Protein AF-A0A1Y1L0V8-F1 (afdb_monomer_lite)

Foldseek 3Di:
DDDDDDDDPDDDDVPRDDVVPCCPVPDDDDDDDDDDDPDPPPPPPPPPDPVPDDDPQDDDDDDRDDDDDPDDPDDDPDDVVVVDQDVPSDDDDDPVVPDDDDDDDDPDDPDDDDDPPPCPDDPPSDDVVPDDPPDDDDDDDDDDDDPCPPPD

Secondary structure (DSSP, 8-state):
-PPPPPPP--PPPTT---GGGTHHHHSPPPP----S-------------TTT----S-SSSPPPPPPP-SS--PPP---GGGGSPPTT-SPPPPGGGTSPPPP---SS-------TTS--PPTT---GGG----PPP---------TTTT--

Radius of gyration: 43.03 Å; chains: 1; bounding box: 72×72×106 Å

Sequence (152 aa):
SRPKETKNDNFPAPGDYNPDKSSSVIHDTAPKYTFGLKTNVTKIVDTPAPNVYKIAGVIGDKKSSPSYTISGRHKQPMDERVKNPGPGSYNNVNPEAYKDHSPCYSMAARTQLPSDATKIPGPGVYFPEKVTIDYPPAHSFGIKHSPYSEHY

Organism: Photinus pyralis (NCBI:txid7054)

Structure (mmCIF, N/CA/C/O backbone):
data_AF-A0A1Y1L0V8-F1
#
_entry.id   AF-A0A1Y1L0V8-F1
#
loop_
_atom_site.group_PDB
_atom_site.id
_atom_site.type_symbol
_atom_site.label_atom_id
_atom_site.label_alt_id
_atom_site.label_comp_id
_atom_site.label_asym_id
_atom_site.label_entity_id
_atom_site.label_seq_id
_atom_site.pdbx_PDB_ins_code
_atom_site.Cartn_x
_atom_site.Cartn_y
_atom_site.Cartn_z
_atom_site.occupancy
_atom_site.B_iso_or_equiv
_atom_site.auth_seq_id
_atom_site.auth_comp_id
_atom_site.auth_asym_id
_atom_site.auth_atom_id
_atom_site.pdbx_PDB_model_num
ATOM 1 N N . SER A 1 1 ? 27.609 -7.177 -64.126 1.00 45.69 1 SER A N 1
ATOM 2 C CA . SER A 1 1 ? 26.795 -8.404 -63.993 1.00 45.69 1 SER A CA 1
ATOM 3 C C . SER A 1 1 ? 27.504 -9.346 -63.031 1.00 45.69 1 SER A C 1
ATOM 5 O O . SER A 1 1 ? 28.713 -9.499 -63.145 1.00 45.69 1 SER A O 1
ATOM 7 N N . ARG A 1 2 ? 26.813 -9.910 -62.030 1.00 48.69 2 ARG A N 1
ATOM 8 C CA . ARG A 1 2 ? 27.425 -10.892 -61.113 1.00 48.69 2 ARG A CA 1
ATOM 9 C C . ARG A 1 2 ? 27.541 -12.243 -61.844 1.00 48.69 2 ARG A C 1
ATOM 11 O O . ARG A 1 2 ? 26.531 -12.666 -62.409 1.00 48.69 2 ARG A O 1
ATOM 18 N N . PRO A 1 3 ? 28.716 -12.899 -61.876 1.00 53.84 3 PRO A N 1
ATOM 19 C CA . PRO A 1 3 ? 28.862 -14.204 -62.512 1.00 53.84 3 PRO A CA 1
ATOM 20 C C . PRO A 1 3 ? 28.049 -15.258 -61.753 1.00 53.84 3 PRO A C 1
ATOM 22 O O . PRO A 1 3 ? 27.928 -15.208 -60.529 1.00 53.84 3 PRO A O 1
ATOM 25 N N . LYS A 1 4 ? 27.446 -16.186 -62.498 1.00 62.03 4 LYS A N 1
ATOM 26 C CA . LYS A 1 4 ? 26.668 -17.297 -61.947 1.00 62.03 4 LYS A CA 1
ATOM 27 C C . LYS A 1 4 ? 27.657 -18.320 -61.386 1.00 62.03 4 LYS A C 1
ATOM 29 O O . LYS A 1 4 ? 28.468 -18.844 -62.143 1.00 62.03 4 LYS A O 1
ATOM 34 N N . GLU A 1 5 ? 27.624 -18.546 -60.076 1.00 63.75 5 GLU A N 1
ATOM 35 C CA . GLU A 1 5 ? 28.506 -19.514 -59.419 1.00 63.75 5 GLU A CA 1
ATOM 36 C C . GLU A 1 5 ? 28.259 -20.926 -59.968 1.00 63.75 5 GLU A C 1
ATOM 38 O O . GLU A 1 5 ? 27.118 -21.349 -60.182 1.00 63.75 5 GLU A O 1
ATOM 43 N N . THR A 1 6 ? 29.353 -21.634 -60.237 1.00 60.09 6 THR A N 1
ATOM 44 C CA . THR A 1 6 ? 29.369 -23.031 -60.670 1.00 60.09 6 THR A CA 1
ATOM 45 C C . THR A 1 6 ? 28.870 -23.915 -59.529 1.00 60.09 6 THR A C 1
ATOM 47 O O . THR A 1 6 ? 29.364 -23.805 -58.409 1.00 60.09 6 THR A O 1
ATOM 50 N N . LYS A 1 7 ? 27.868 -24.765 -59.795 1.00 58.31 7 LYS A N 1
ATOM 51 C CA . LYS A 1 7 ? 27.302 -25.691 -58.800 1.00 58.31 7 LYS A CA 1
ATOM 52 C C . LYS A 1 7 ? 28.428 -26.585 -58.251 1.00 58.31 7 LYS A C 1
ATOM 54 O O . LYS A 1 7 ? 29.140 -27.192 -59.039 1.00 58.31 7 LYS A O 1
ATOM 59 N N . ASN A 1 8 ? 28.583 -26.645 -56.927 1.00 59.91 8 ASN A N 1
ATOM 60 C CA . ASN A 1 8 ? 29.515 -27.565 -56.270 1.00 59.91 8 ASN A CA 1
ATOM 61 C C . ASN A 1 8 ? 29.109 -29.016 -56.556 1.00 59.91 8 ASN A C 1
ATOM 63 O O . ASN A 1 8 ? 27.959 -29.392 -56.309 1.00 59.91 8 ASN A O 1
ATOM 67 N N . ASP A 1 9 ? 30.063 -29.828 -57.008 1.00 58.69 9 ASP A N 1
ATOM 68 C CA . ASP A 1 9 ? 29.904 -31.275 -57.130 1.00 58.69 9 ASP A CA 1
ATOM 69 C C . ASP A 1 9 ? 29.902 -31.904 -55.727 1.00 58.69 9 ASP A C 1
ATOM 71 O O . ASP A 1 9 ? 30.939 -32.222 -55.145 1.00 58.69 9 ASP A O 1
ATOM 75 N N . ASN A 1 10 ? 28.708 -32.031 -55.146 1.00 64.44 10 ASN A N 1
ATOM 76 C CA . ASN A 1 10 ? 28.499 -32.707 -53.870 1.00 64.44 10 ASN A CA 1
ATOM 77 C C . ASN A 1 10 ? 28.417 -34.221 -54.097 1.00 64.44 10 ASN A C 1
ATOM 79 O O . ASN A 1 10 ? 27.382 -34.733 -54.527 1.00 64.44 10 ASN A O 1
ATOM 83 N N . PHE A 1 11 ? 29.482 -34.946 -53.763 1.00 68.62 11 PHE A N 1
ATOM 84 C CA . PHE A 1 11 ? 29.445 -36.405 -53.659 1.00 68.62 11 PHE A CA 1
ATOM 85 C C . PHE A 1 11 ? 28.864 -36.795 -52.286 1.00 68.62 11 PHE A C 1
ATOM 87 O O . PHE A 1 11 ? 29.459 -36.432 -51.268 1.00 68.62 11 PHE A O 1
ATOM 94 N N . PRO A 1 12 ? 27.704 -37.480 -52.216 1.00 74.06 12 PRO A N 1
ATOM 95 C CA . PRO A 1 12 ? 27.090 -37.855 -50.941 1.00 74.06 12 PRO A CA 1
ATOM 96 C C . PRO A 1 12 ? 27.941 -38.897 -50.203 1.00 74.06 12 PRO A C 1
ATOM 98 O O . PRO A 1 12 ? 28.548 -39.766 -50.834 1.00 74.06 12 PRO A O 1
ATOM 101 N N . ALA A 1 13 ? 27.971 -38.839 -48.868 1.00 77.25 13 ALA A N 1
ATOM 102 C CA . ALA A 1 13 ? 28.650 -39.855 -48.071 1.00 77.25 13 ALA A CA 1
ATOM 103 C C . ALA A 1 13 ? 27.902 -41.207 -48.149 1.00 77.25 13 ALA A C 1
ATOM 105 O O . ALA A 1 13 ? 26.719 -41.252 -48.513 1.00 77.25 13 ALA A O 1
ATOM 106 N N . PRO A 1 14 ? 28.552 -42.335 -47.803 1.00 69.94 14 PRO A N 1
ATOM 107 C CA . PRO A 1 14 ? 27.880 -43.630 -47.732 1.00 69.94 14 PRO A CA 1
ATOM 108 C C . PRO A 1 14 ? 26.693 -43.567 -46.755 1.00 69.94 14 PRO A C 1
ATOM 110 O O . PRO A 1 14 ? 26.885 -43.351 -45.563 1.00 69.94 14 PRO A O 1
ATOM 113 N N . GLY A 1 15 ? 25.468 -43.741 -47.263 1.00 71.12 15 GLY A N 1
ATOM 114 C CA . GLY A 1 15 ? 24.223 -43.654 -46.480 1.00 71.12 15 GLY A CA 1
ATOM 115 C C . GLY A 1 15 ? 23.413 -42.363 -46.661 1.00 71.12 15 GLY A C 1
ATOM 116 O O . GLY A 1 15 ? 22.250 -42.331 -46.266 1.00 71.12 15 GLY A O 1
ATOM 117 N N . ASP A 1 16 ? 23.961 -41.343 -47.330 1.00 75.75 16 ASP A N 1
ATOM 118 C CA . ASP A 1 16 ? 23.256 -40.077 -47.600 1.00 75.75 16 ASP A CA 1
ATOM 119 C C . ASP A 1 16 ? 22.377 -40.122 -48.865 1.00 75.75 16 ASP A C 1
ATOM 121 O O . ASP A 1 16 ? 21.635 -39.177 -49.153 1.00 75.75 16 ASP A O 1
ATOM 125 N N . TYR A 1 17 ? 22.436 -41.215 -49.637 1.00 74.56 17 TYR A N 1
ATOM 126 C CA . TYR A 1 17 ? 21.618 -41.378 -50.837 1.00 74.56 17 TYR A CA 1
ATOM 127 C C . TYR A 1 17 ? 20.150 -41.597 -50.463 1.00 74.56 17 TYR A C 1
ATOM 129 O O . TYR A 1 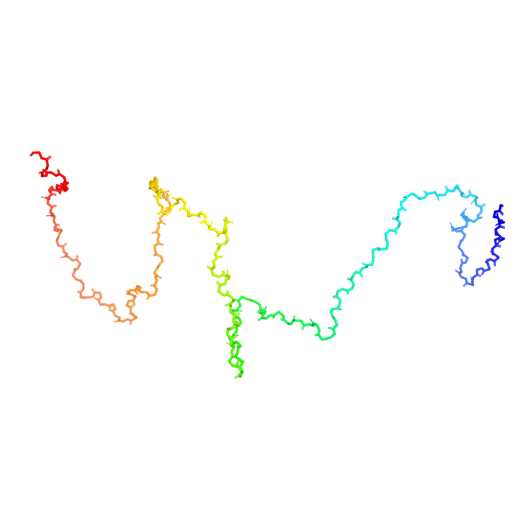17 ? 19.750 -42.677 -50.032 1.00 74.56 17 TYR A O 1
ATOM 137 N N . ASN A 1 18 ? 19.337 -40.559 -50.652 1.00 74.19 18 ASN A N 1
ATOM 138 C CA . ASN A 1 18 ? 17.897 -40.616 -50.450 1.00 74.19 18 ASN A CA 1
ATOM 139 C C . ASN A 1 18 ? 17.170 -40.152 -51.731 1.00 74.19 18 ASN A C 1
ATOM 141 O O . ASN A 1 18 ? 17.112 -38.943 -51.989 1.00 74.19 18 ASN A O 1
ATOM 145 N N . PRO A 1 19 ? 16.618 -41.082 -52.538 1.00 73.44 19 PRO A N 1
ATOM 146 C CA . PRO A 1 19 ? 15.985 -40.755 -53.814 1.00 73.44 19 PRO A CA 1
ATOM 147 C C . PRO A 1 19 ? 14.685 -39.957 -53.646 1.00 73.44 19 PRO A C 1
ATOM 149 O O . PRO A 1 19 ? 14.359 -39.155 -54.519 1.00 73.44 19 PRO A O 1
ATOM 152 N N . ASP A 1 20 ? 13.991 -40.072 -52.512 1.00 75.69 20 ASP A N 1
ATOM 153 C CA . ASP A 1 20 ? 12.738 -39.344 -52.260 1.00 75.69 20 ASP A CA 1
ATOM 154 C C . ASP A 1 20 ? 12.965 -37.827 -52.146 1.00 75.69 20 ASP A C 1
ATOM 156 O O . ASP A 1 20 ? 12.077 -37.018 -52.419 1.00 75.69 20 ASP A O 1
ATOM 160 N N . LYS A 1 21 ? 14.190 -37.417 -51.795 1.00 67.88 21 LYS A N 1
ATOM 161 C CA . LYS A 1 21 ? 14.603 -36.007 -51.695 1.00 67.88 21 LYS A CA 1
ATOM 162 C C . LYS A 1 21 ? 15.191 -35.453 -53.000 1.00 67.88 21 LYS A C 1
ATOM 164 O O . LYS A 1 21 ? 15.526 -34.270 -53.064 1.00 67.88 21 LYS A O 1
ATOM 169 N N . SER A 1 22 ? 15.306 -36.276 -54.045 1.00 69.50 22 SER A N 1
ATOM 170 C CA . SER A 1 22 ? 15.954 -35.905 -55.314 1.00 69.50 22 SER A CA 1
ATOM 171 C C . SER A 1 22 ? 15.135 -34.943 -56.180 1.00 69.50 22 SER A C 1
ATOM 173 O O . SER A 1 22 ? 15.702 -34.241 -57.017 1.00 69.50 22 SER A O 1
ATOM 175 N N . SER A 1 23 ? 13.823 -34.837 -55.950 1.00 69.31 23 SER A N 1
ATOM 176 C CA . SER A 1 23 ? 12.917 -33.993 -56.742 1.00 69.31 23 SER A CA 1
ATOM 177 C C . SER A 1 23 ? 13.359 -32.527 -56.815 1.00 69.31 23 SER A C 1
ATOM 179 O O . SER A 1 23 ? 13.233 -31.898 -57.859 1.00 69.31 23 SER A O 1
ATOM 181 N N . SER A 1 24 ? 13.948 -31.992 -55.741 1.00 67.00 24 SER A N 1
ATOM 182 C CA . SER A 1 24 ? 14.445 -30.606 -55.686 1.00 67.00 24 SER A CA 1
ATOM 183 C C . SER A 1 24 ? 15.783 -30.395 -56.404 1.00 67.00 24 SER A C 1
ATOM 185 O O . SER A 1 24 ? 16.174 -29.256 -56.642 1.00 67.00 24 SER A O 1
ATOM 187 N N . VAL A 1 25 ? 16.497 -31.480 -56.715 1.00 69.44 25 VAL A N 1
ATOM 188 C CA . VAL A 1 25 ? 17.765 -31.471 -57.462 1.00 69.44 25 VAL A CA 1
ATOM 189 C C . VAL A 1 25 ? 17.508 -31.681 -58.956 1.00 69.44 25 VAL A C 1
ATOM 191 O O . VAL A 1 25 ? 18.193 -31.085 -59.784 1.00 69.44 25 VAL A O 1
ATOM 194 N N . ILE A 1 26 ? 16.516 -32.512 -59.289 1.00 72.81 26 ILE A N 1
ATOM 195 C CA . ILE A 1 26 ? 16.133 -32.861 -60.664 1.00 72.81 26 ILE A CA 1
ATOM 196 C C . ILE A 1 26 ? 15.272 -31.762 -61.301 1.00 72.81 26 ILE A C 1
ATOM 198 O O . ILE A 1 26 ? 15.387 -31.513 -62.500 1.00 72.81 26 ILE A O 1
ATOM 202 N N . HIS A 1 27 ? 14.414 -31.103 -60.519 1.00 77.12 27 HIS A N 1
ATOM 203 C CA . HIS A 1 27 ? 13.512 -30.076 -61.028 1.00 77.12 27 HIS A CA 1
ATOM 204 C C . HIS A 1 27 ? 13.986 -28.671 -60.668 1.00 77.12 27 HIS A C 1
ATOM 206 O O . HIS A 1 27 ? 14.310 -28.378 -59.515 1.00 77.12 27 HIS A O 1
ATOM 212 N N . ASP A 1 28 ? 13.950 -27.776 -61.654 1.00 73.75 28 ASP A N 1
ATOM 213 C CA . ASP A 1 28 ? 14.145 -26.352 -61.418 1.00 73.75 28 ASP A CA 1
ATOM 214 C C . ASP A 1 28 ? 12.986 -25.816 -60.568 1.00 73.75 28 ASP A C 1
ATOM 216 O O . ASP A 1 28 ? 11.812 -25.887 -60.938 1.00 73.75 28 ASP A O 1
ATOM 220 N N . THR A 1 29 ? 13.316 -25.288 -59.391 1.00 75.06 29 THR A N 1
ATOM 221 C CA . THR A 1 29 ? 12.331 -24.679 -58.495 1.00 75.06 29 THR A CA 1
ATOM 222 C C . THR A 1 29 ? 12.140 -23.205 -58.841 1.00 75.06 29 THR A C 1
ATOM 224 O O . THR A 1 29 ? 13.094 -22.494 -59.163 1.00 75.06 29 THR A O 1
ATOM 227 N N . ALA A 1 30 ? 10.896 -22.724 -58.767 1.00 80.56 30 ALA A N 1
ATOM 228 C CA . ALA A 1 30 ? 10.605 -21.305 -58.939 1.00 80.56 30 ALA A CA 1
ATOM 229 C C . ALA A 1 30 ? 11.317 -20.468 -57.852 1.00 80.56 30 ALA A C 1
ATOM 231 O O . ALA A 1 30 ? 11.411 -20.914 -56.700 1.00 80.56 30 ALA A O 1
ATOM 232 N N . PRO A 1 31 ? 11.807 -19.256 -58.178 1.00 81.50 31 PRO A N 1
ATOM 233 C CA . PRO A 1 31 ? 12.496 -18.405 -57.216 1.00 81.50 31 PRO A CA 1
ATOM 234 C C . PRO A 1 31 ? 11.575 -18.052 -56.041 1.00 81.50 31 PRO A C 1
ATOM 236 O O . PRO A 1 31 ? 10.459 -17.565 -56.222 1.00 81.50 31 PRO A O 1
ATOM 239 N N . LYS A 1 32 ? 12.054 -18.301 -54.819 1.00 81.50 32 LYS A N 1
ATOM 240 C CA . LYS A 1 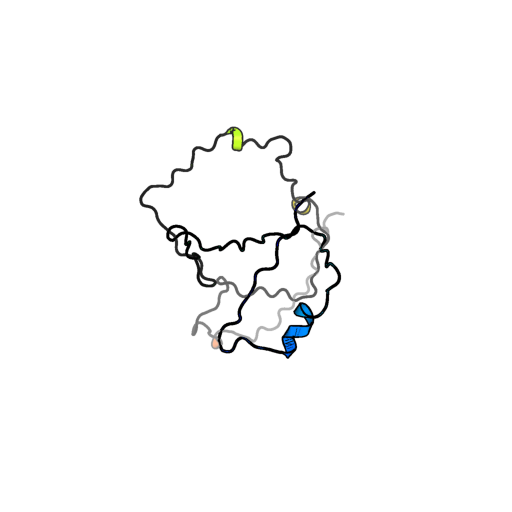32 ? 11.343 -17.984 -53.576 1.00 81.50 32 LYS A CA 1
ATOM 241 C C . LYS A 1 32 ? 11.846 -16.647 -53.047 1.00 81.50 32 LYS A C 1
ATOM 243 O O . LYS A 1 32 ? 12.996 -16.542 -52.628 1.00 81.50 32 LYS A O 1
ATOM 248 N N . TYR A 1 33 ? 10.984 -15.638 -53.058 1.00 81.94 33 TYR A N 1
ATOM 249 C CA . TYR A 1 33 ? 11.278 -14.327 -52.489 1.00 81.94 33 TYR A CA 1
ATOM 250 C C . TYR A 1 33 ? 10.656 -14.213 -51.100 1.00 81.94 33 TYR A C 1
ATOM 252 O O . TYR A 1 33 ? 9.492 -14.550 -50.898 1.00 81.94 33 TYR A O 1
ATOM 260 N N . THR A 1 34 ? 11.430 -13.710 -50.145 1.00 77.44 34 THR A N 1
ATOM 261 C CA . THR A 1 34 ? 10.945 -13.339 -48.814 1.00 77.44 34 THR A CA 1
ATOM 262 C C . THR A 1 34 ? 11.109 -11.838 -48.645 1.00 77.44 34 THR A C 1
ATOM 264 O O . THR A 1 34 ? 12.196 -11.313 -48.886 1.00 77.44 34 THR A O 1
ATOM 267 N N . PHE A 1 35 ? 10.058 -11.151 -48.215 1.00 78.31 35 PHE A N 1
ATOM 268 C CA . PHE A 1 35 ? 10.110 -9.746 -47.825 1.00 78.31 35 PHE A CA 1
ATOM 269 C C . PHE A 1 35 ? 10.080 -9.648 -46.295 1.00 78.31 35 PHE A C 1
ATOM 271 O O . PHE A 1 35 ? 9.368 -10.403 -45.636 1.00 78.31 35 PHE A O 1
ATOM 278 N N . GLY A 1 36 ? 10.867 -8.732 -45.729 1.00 78.69 36 GLY A N 1
ATOM 279 C CA . GLY A 1 36 ? 10.923 -8.477 -44.285 1.00 78.69 36 GLY A CA 1
ATOM 280 C C . GLY A 1 36 ? 12.332 -8.560 -43.696 1.00 78.69 36 GLY A C 1
ATOM 281 O O . GLY A 1 36 ? 13.170 -9.341 -44.145 1.00 78.69 36 GLY A O 1
ATOM 282 N N . LEU A 1 37 ? 12.600 -7.739 -42.673 1.00 76.44 37 LEU A N 1
ATOM 283 C CA . LEU A 1 37 ? 13.820 -7.848 -41.874 1.00 76.44 37 LEU A CA 1
ATOM 284 C C . LEU A 1 37 ? 13.753 -9.123 -41.028 1.00 76.44 37 LEU A C 1
ATOM 286 O O . LEU A 1 37 ? 12.840 -9.305 -40.225 1.00 76.44 37 LEU A O 1
ATOM 290 N N . LYS A 1 38 ? 14.761 -9.983 -41.166 1.00 69.25 38 LYS A N 1
ATOM 291 C CA . LYS A 1 38 ? 14.963 -11.115 -40.265 1.00 69.25 38 LYS A CA 1
ATOM 292 C C . LYS A 1 38 ? 15.495 -10.556 -38.944 1.00 69.25 38 LYS A C 1
ATOM 294 O O . LYS A 1 38 ? 16.670 -10.206 -38.845 1.00 69.25 38 LYS A O 1
ATOM 299 N N . THR A 1 39 ? 14.625 -10.390 -37.954 1.00 69.88 39 THR A N 1
ATOM 300 C CA . THR A 1 39 ? 15.037 -9.887 -36.644 1.00 69.88 39 THR A CA 1
ATOM 301 C C . THR A 1 39 ? 15.883 -10.954 -35.956 1.00 69.88 39 THR A C 1
ATOM 303 O O . THR A 1 39 ? 15.430 -12.064 -35.680 1.00 69.88 39 THR A O 1
ATOM 306 N N . ASN A 1 40 ? 17.150 -10.635 -35.686 1.00 67.19 40 ASN A N 1
ATOM 307 C CA . ASN A 1 40 ? 17.923 -11.396 -34.716 1.00 67.19 40 ASN A CA 1
ATOM 308 C C . ASN A 1 40 ? 17.323 -11.083 -33.348 1.00 67.19 40 ASN A C 1
ATOM 310 O O . ASN A 1 40 ? 17.705 -10.107 -32.708 1.00 67.19 40 ASN A O 1
ATOM 314 N N . VAL A 1 41 ? 16.345 -11.881 -32.921 1.00 66.75 41 VAL A N 1
ATOM 315 C CA . VAL A 1 41 ? 15.911 -11.890 -31.526 1.00 66.75 41 VAL A CA 1
ATOM 316 C C . VAL A 1 41 ? 17.044 -12.549 -30.753 1.00 66.75 41 VAL A C 1
ATOM 318 O O . VAL A 1 41 ? 17.060 -13.763 -30.546 1.00 66.75 41 VAL A O 1
ATOM 321 N N . THR A 1 42 ? 18.052 -11.758 -30.393 1.00 67.31 42 THR A N 1
ATOM 322 C CA . THR A 1 42 ? 18.994 -12.137 -29.350 1.00 67.31 42 THR A CA 1
ATOM 323 C C . THR A 1 42 ? 18.151 -12.454 -28.126 1.00 67.31 42 THR A C 1
ATOM 325 O O . THR A 1 42 ? 17.556 -11.570 -27.512 1.00 67.31 42 THR A O 1
ATOM 328 N N . LYS A 1 43 ? 18.027 -13.744 -27.801 1.00 65.56 43 LYS A N 1
ATOM 329 C CA . LYS A 1 43 ? 17.493 -14.151 -26.506 1.00 65.56 43 LYS A CA 1
ATOM 330 C C . LYS A 1 43 ? 18.422 -13.513 -25.487 1.00 65.56 43 LYS A C 1
ATOM 332 O O . LYS A 1 43 ? 19.595 -13.877 -25.429 1.00 65.56 43 LYS A O 1
ATOM 337 N N . ILE A 1 44 ? 17.930 -12.510 -24.769 1.00 65.81 44 ILE A N 1
ATOM 338 C CA . ILE A 1 44 ? 18.664 -11.927 -23.656 1.00 65.81 44 ILE A CA 1
ATOM 339 C C . ILE A 1 44 ? 18.800 -13.073 -22.662 1.00 65.81 44 ILE A C 1
ATOM 341 O O . ILE A 1 44 ? 17.818 -13.510 -22.065 1.00 65.81 44 ILE A O 1
ATOM 345 N N . VAL A 1 45 ? 19.995 -13.650 -22.587 1.00 66.69 45 VAL A N 1
ATOM 346 C CA . VAL A 1 45 ? 20.316 -14.630 -21.562 1.00 66.69 45 VAL A CA 1
ATOM 347 C C . VAL A 1 45 ? 20.427 -13.819 -20.280 1.00 66.69 45 VAL A C 1
ATOM 349 O O . VAL A 1 45 ? 21.460 -13.216 -20.007 1.00 66.69 45 VAL A O 1
ATOM 352 N N . ASP A 1 46 ? 19.323 -13.735 -19.541 1.00 66.00 46 ASP A N 1
ATOM 353 C CA . ASP A 1 46 ? 19.264 -13.116 -18.217 1.00 66.00 46 ASP A CA 1
ATOM 354 C C . ASP A 1 46 ? 19.917 -14.049 -17.187 1.00 66.00 46 ASP A C 1
ATOM 356 O O . ASP A 1 46 ? 19.287 -14.582 -16.277 1.00 66.00 46 ASP A O 1
ATOM 360 N N . THR A 1 47 ? 21.199 -14.347 -17.396 1.00 69.75 47 THR A N 1
ATOM 361 C CA . THR A 1 47 ? 22.041 -14.968 -16.379 1.00 69.75 47 THR A CA 1
ATOM 362 C C . THR A 1 47 ? 22.838 -13.845 -15.736 1.00 69.75 47 THR A C 1
ATOM 364 O O . THR A 1 47 ? 23.835 -13.406 -16.324 1.00 69.75 47 THR A O 1
ATOM 367 N N . PRO A 1 48 ? 22.414 -13.336 -14.567 1.00 74.00 48 PRO A N 1
ATOM 368 C CA . PRO A 1 48 ? 23.196 -12.341 -13.857 1.00 74.00 48 PRO A CA 1
ATOM 369 C C . PRO A 1 48 ? 24.602 -12.893 -13.606 1.00 74.00 48 PRO A C 1
ATOM 371 O O . PRO A 1 48 ? 24.779 -14.082 -13.329 1.00 74.00 48 PRO A O 1
ATOM 374 N N . ALA A 1 49 ? 25.612 -12.029 -13.720 1.00 74.06 49 ALA A N 1
ATOM 375 C CA . ALA A 1 49 ? 26.985 -12.388 -13.382 1.00 74.06 49 ALA A CA 1
ATOM 376 C C 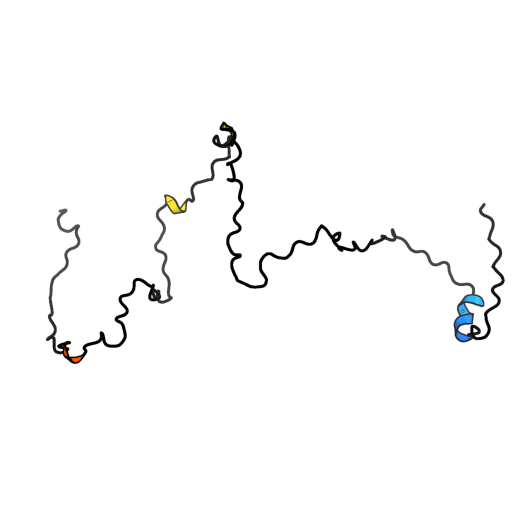. ALA A 1 49 ? 27.040 -12.991 -11.961 1.00 74.06 49 ALA A C 1
ATOM 378 O O . ALA A 1 49 ? 26.205 -12.645 -11.122 1.00 74.06 49 ALA A O 1
ATOM 379 N N . PRO A 1 50 ? 28.022 -13.852 -11.639 1.00 65.94 50 PRO A N 1
ATOM 380 C CA . PRO A 1 50 ? 28.087 -14.535 -10.341 1.00 65.94 50 PRO A CA 1
ATOM 381 C C . PRO A 1 50 ? 28.040 -13.585 -9.129 1.00 65.94 50 PRO A C 1
ATOM 383 O O . PRO A 1 50 ? 27.581 -13.976 -8.064 1.00 65.94 50 PRO A O 1
ATOM 386 N N . ASN A 1 51 ? 28.434 -12.319 -9.299 1.00 72.81 51 ASN A N 1
ATOM 387 C CA . ASN A 1 51 ? 28.381 -11.277 -8.268 1.00 72.81 51 ASN A CA 1
ATOM 388 C C . ASN A 1 51 ? 27.071 -10.442 -8.254 1.00 72.81 51 ASN A C 1
ATOM 390 O O . ASN A 1 51 ? 26.996 -9.410 -7.595 1.00 72.81 51 ASN A O 1
ATOM 394 N N . VAL A 1 52 ? 26.051 -10.819 -9.033 1.00 73.25 52 VAL A N 1
ATOM 395 C CA . VAL A 1 52 ? 24.809 -10.038 -9.246 1.00 73.25 52 VAL A CA 1
ATOM 396 C C . VAL A 1 52 ? 23.567 -10.756 -8.704 1.00 73.25 52 VAL A C 1
ATOM 398 O O . VAL A 1 52 ? 22.491 -10.160 -8.635 1.00 73.25 52 VAL A O 1
ATOM 401 N N . TYR A 1 53 ? 23.690 -12.005 -8.243 1.00 67.38 53 TYR A N 1
ATOM 402 C CA . TYR A 1 53 ? 22.571 -12.696 -7.608 1.00 67.38 53 TYR A CA 1
ATOM 403 C C . TYR A 1 53 ? 22.146 -11.980 -6.323 1.00 67.38 53 TYR A C 1
ATOM 405 O O . TYR A 1 53 ? 22.846 -11.978 -5.311 1.00 67.38 53 TYR A O 1
ATOM 413 N N . LYS A 1 54 ? 20.952 -11.389 -6.363 1.00 68.56 54 LYS A N 1
ATOM 414 C CA . LYS A 1 54 ? 20.237 -10.936 -5.175 1.00 68.56 54 LYS A CA 1
ATOM 415 C C . LYS A 1 54 ? 19.353 -12.088 -4.726 1.00 68.56 54 LYS A C 1
ATOM 417 O O . LYS A 1 54 ? 18.426 -12.462 -5.439 1.00 68.56 54 LYS A O 1
ATOM 422 N N . ILE A 1 55 ? 19.631 -12.653 -3.554 1.00 69.75 55 ILE A N 1
ATOM 423 C CA . ILE A 1 55 ? 18.664 -13.541 -2.909 1.00 69.75 55 ILE A CA 1
ATOM 424 C C . ILE A 1 55 ? 17.409 -12.719 -2.605 1.00 69.75 55 ILE A C 1
ATOM 426 O O . ILE A 1 55 ? 17.500 -11.612 -2.067 1.00 69.75 55 ILE A O 1
ATOM 430 N N . ALA A 1 56 ? 16.235 -13.218 -2.995 1.00 66.75 56 ALA A N 1
ATOM 431 C CA . ALA A 1 56 ? 14.987 -12.600 -2.578 1.00 66.75 56 ALA A CA 1
ATOM 432 C C . ALA A 1 56 ? 14.968 -12.615 -1.044 1.00 66.75 56 ALA A C 1
ATOM 434 O O . ALA A 1 56 ? 15.075 -13.676 -0.433 1.00 66.75 56 ALA A O 1
ATOM 435 N N . GLY A 1 57 ? 14.883 -11.433 -0.425 1.00 63.66 57 GLY A N 1
ATOM 436 C CA . GLY A 1 57 ? 14.990 -11.266 1.030 1.00 63.66 57 GLY A CA 1
ATOM 437 C C . GLY A 1 57 ? 13.893 -11.970 1.832 1.00 63.66 57 GLY A C 1
ATOM 438 O O . GLY A 1 57 ? 13.922 -11.942 3.058 1.00 63.66 57 GLY A O 1
ATOM 439 N N . VAL A 1 58 ? 12.934 -12.601 1.153 1.00 60.22 58 VAL A N 1
ATOM 440 C CA . VAL A 1 58 ? 11.911 -13.435 1.758 1.00 60.22 58 VAL A CA 1
ATOM 441 C C . VAL A 1 58 ? 11.558 -14.581 0.810 1.00 60.22 58 VAL A C 1
ATOM 443 O O . VAL A 1 58 ? 11.108 -14.354 -0.311 1.00 60.22 58 VAL A O 1
ATOM 446 N N . ILE A 1 59 ? 11.718 -15.819 1.273 1.00 57.50 59 ILE A N 1
ATOM 447 C CA . ILE A 1 59 ? 10.967 -16.961 0.744 1.00 57.50 59 ILE A CA 1
ATOM 448 C C . ILE A 1 59 ? 9.690 -17.052 1.598 1.00 57.50 59 ILE A C 1
ATOM 450 O O . ILE A 1 59 ? 9.756 -17.456 2.760 1.00 57.50 59 ILE A O 1
ATOM 454 N N . GLY A 1 60 ? 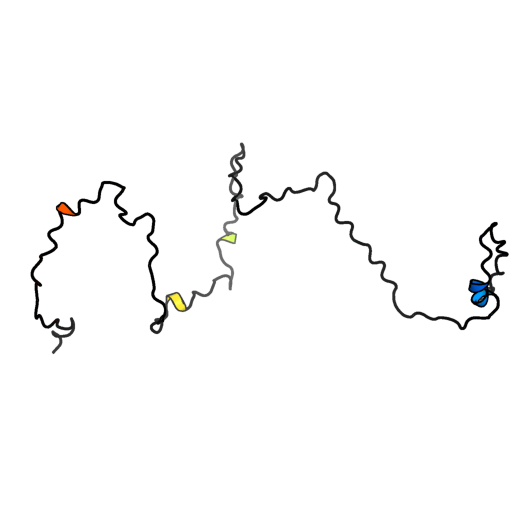8.545 -16.615 1.057 1.00 61.91 60 GLY A N 1
ATOM 455 C CA . GLY A 1 60 ? 7.218 -16.659 1.707 1.00 61.91 60 GLY A CA 1
ATOM 456 C C . GLY A 1 60 ? 6.687 -15.318 2.251 1.00 61.91 60 GLY A C 1
ATOM 457 O O . GLY A 1 60 ? 7.224 -14.262 1.948 1.00 61.91 60 GLY A O 1
ATOM 458 N N . ASP A 1 61 ? 5.635 -15.359 3.079 1.00 58.25 61 ASP A N 1
ATOM 459 C CA . ASP A 1 61 ? 4.931 -14.175 3.633 1.00 58.25 61 ASP A CA 1
ATOM 460 C C . ASP A 1 61 ? 5.573 -13.580 4.906 1.00 58.25 61 ASP A C 1
ATOM 462 O O . ASP A 1 61 ? 4.949 -12.830 5.664 1.00 58.25 61 ASP A O 1
ATOM 466 N N . LYS A 1 62 ? 6.825 -13.933 5.212 1.00 58.12 62 LYS A N 1
ATOM 467 C CA . LYS A 1 62 ? 7.469 -13.541 6.476 1.00 58.12 62 LYS A CA 1
ATOM 468 C C . LYS A 1 62 ? 8.212 -12.217 6.323 1.00 58.12 62 LYS A C 1
ATOM 470 O O . LYS A 1 62 ? 9.075 -12.067 5.473 1.00 58.12 62 LYS A O 1
ATOM 475 N N . LYS A 1 63 ? 7.942 -11.239 7.187 1.00 61.94 63 LYS A N 1
ATOM 476 C CA . LYS A 1 63 ? 8.724 -9.992 7.207 1.00 61.94 63 LYS A CA 1
ATOM 477 C C . LYS A 1 63 ? 10.196 -10.317 7.511 1.00 61.94 63 LYS A C 1
ATOM 479 O O . LYS A 1 63 ? 10.471 -11.001 8.493 1.00 61.94 63 LYS A O 1
ATOM 484 N N . SER A 1 64 ? 11.122 -9.842 6.672 1.00 68.25 64 SER A N 1
ATOM 485 C CA . SER A 1 64 ? 12.567 -9.993 6.903 1.00 68.25 64 SER A CA 1
ATOM 486 C C . SER A 1 64 ? 12.955 -9.400 8.259 1.00 68.25 64 SER A C 1
ATOM 488 O O . SER A 1 64 ? 12.513 -8.302 8.606 1.00 68.25 64 SER A O 1
ATOM 490 N N . SER A 1 65 ? 13.811 -10.104 9.004 1.00 68.50 65 SER A N 1
ATOM 491 C CA . SER A 1 65 ? 14.367 -9.616 10.268 1.00 68.50 65 SER A CA 1
ATOM 492 C C . SER A 1 65 ? 15.143 -8.302 10.070 1.00 68.50 65 SER A C 1
ATOM 494 O O . SER A 1 65 ? 15.703 -8.083 8.989 1.00 68.50 65 SER A O 1
ATOM 496 N N . PRO A 1 66 ? 15.210 -7.423 11.089 1.00 71.44 66 PRO A N 1
ATOM 497 C CA . PRO A 1 66 ? 15.957 -6.172 11.000 1.00 71.44 66 PRO A CA 1
ATOM 498 C C . PRO A 1 66 ? 17.452 -6.417 10.743 1.00 71.44 66 PRO A C 1
ATOM 500 O O . PRO A 1 66 ? 18.081 -7.223 11.424 1.00 71.44 66 PRO A O 1
ATOM 503 N N . SER A 1 67 ? 18.032 -5.696 9.780 1.00 70.25 67 SER A N 1
ATOM 504 C CA . SER A 1 67 ? 19.476 -5.708 9.512 1.00 70.25 67 SER A CA 1
ATOM 505 C C . SER A 1 67 ? 20.142 -4.517 10.198 1.00 70.25 67 SER A C 1
ATOM 507 O O . SER A 1 67 ? 19.854 -3.366 9.863 1.00 70.25 67 SER A O 1
ATOM 509 N N . TYR A 1 68 ? 21.068 -4.791 11.115 1.00 72.62 68 TYR A N 1
ATOM 510 C CA . TYR A 1 68 ? 21.836 -3.774 11.836 1.00 72.62 68 TYR A CA 1
ATOM 511 C C . TYR A 1 68 ? 23.198 -3.542 11.168 1.00 72.62 68 TYR A C 1
ATOM 513 O O . TYR A 1 68 ? 23.825 -4.475 10.674 1.00 72.62 68 TYR A O 1
ATOM 521 N N . THR A 1 69 ? 23.656 -2.291 11.142 1.00 73.81 69 THR A N 1
ATOM 522 C CA . THR A 1 69 ? 24.981 -1.888 10.636 1.00 73.81 69 THR A CA 1
ATOM 523 C C . THR A 1 69 ? 25.776 -1.237 11.764 1.00 73.81 69 THR A C 1
ATOM 525 O O . THR A 1 69 ? 25.208 -0.474 12.539 1.00 73.81 69 THR A O 1
ATOM 528 N N . ILE A 1 70 ? 27.079 -1.533 11.843 1.00 78.62 70 ILE A N 1
ATOM 529 C CA . ILE A 1 70 ? 27.991 -1.041 12.896 1.00 78.62 70 ILE A CA 1
ATOM 530 C C . ILE A 1 70 ? 28.189 0.480 12.804 1.00 78.62 70 ILE A C 1
ATOM 532 O O . ILE A 1 70 ? 28.335 1.155 13.818 1.00 78.62 70 ILE A O 1
ATOM 536 N N . SER A 1 71 ? 28.151 1.041 11.595 1.00 77.25 71 SER A N 1
ATOM 537 C CA . SER A 1 71 ? 28.138 2.486 11.398 1.00 77.25 71 SER A CA 1
ATOM 538 C C . SER A 1 71 ? 26.714 3.037 11.508 1.00 77.25 71 SER A C 1
ATOM 540 O O . SER A 1 71 ? 25.768 2.534 10.891 1.00 77.25 71 SER A O 1
ATOM 542 N N . GLY A 1 72 ? 26.562 4.103 12.299 1.00 69.62 72 GLY A N 1
ATOM 543 C CA . GLY A 1 72 ? 25.324 4.871 12.356 1.00 69.62 72 GLY A CA 1
ATOM 544 C C . GLY A 1 72 ? 24.985 5.412 10.969 1.00 69.62 72 GLY A C 1
ATOM 545 O O . GLY A 1 72 ? 25.819 6.030 10.308 1.00 69.62 72 GLY A O 1
ATOM 546 N N . ARG A 1 73 ? 23.755 5.179 10.509 1.00 71.44 73 ARG A N 1
ATOM 547 C CA . ARG A 1 73 ? 23.264 5.785 9.270 1.00 71.44 73 ARG A CA 1
ATOM 548 C C . ARG A 1 73 ? 23.047 7.267 9.538 1.00 71.44 73 ARG A C 1
ATOM 550 O O . ARG A 1 73 ? 22.044 7.651 10.134 1.00 71.44 73 ARG A O 1
ATOM 557 N N . HIS A 1 74 ? 23.996 8.097 9.128 1.00 67.94 74 HIS A N 1
ATOM 558 C CA . HIS A 1 74 ? 23.788 9.535 9.137 1.00 67.94 74 HIS A CA 1
ATOM 559 C C . HIS A 1 74 ? 22.683 9.848 8.115 1.00 67.94 74 HIS A C 1
ATOM 561 O O . HIS A 1 74 ? 22.727 9.375 6.976 1.00 67.94 74 HIS A O 1
ATOM 567 N N . LYS A 1 75 ? 21.649 10.593 8.526 1.00 70.00 75 LYS A N 1
ATOM 568 C CA . LYS A 1 75 ? 20.692 11.148 7.563 1.00 70.00 75 LYS A CA 1
ATOM 569 C C . LYS A 1 75 ? 21.498 12.049 6.642 1.00 70.00 75 LYS A C 1
ATOM 571 O O . LYS A 1 75 ? 22.101 12.999 7.139 1.00 70.00 75 LYS A O 1
ATOM 576 N N . GLN A 1 76 ? 21.528 11.732 5.347 1.00 76.44 76 GLN A N 1
ATOM 577 C CA . GLN A 1 76 ? 22.162 12.604 4.362 1.00 76.44 76 GLN A CA 1
ATOM 578 C C . GLN A 1 76 ? 21.670 14.038 4.578 1.00 76.44 76 GLN A C 1
ATOM 580 O O . GLN A 1 76 ? 20.494 14.218 4.925 1.00 76.44 76 GLN A O 1
ATOM 585 N N . PRO A 1 77 ? 22.5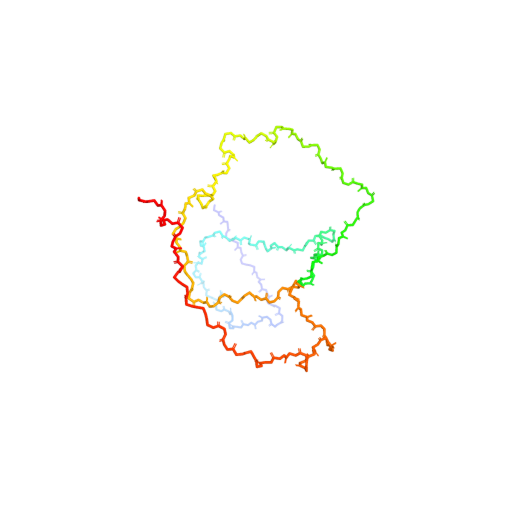55 15.042 4.454 1.00 73.31 77 PRO A N 1
ATOM 586 C CA . PRO A 1 77 ? 22.161 16.413 4.698 1.00 73.31 77 PRO A CA 1
ATOM 587 C C . PRO A 1 77 ? 21.125 16.766 3.629 1.00 73.31 77 PRO A C 1
ATOM 589 O O . PRO A 1 77 ? 21.437 16.843 2.445 1.00 73.31 77 PRO A O 1
ATOM 592 N N . MET A 1 78 ? 19.865 16.866 4.044 1.00 73.00 78 MET A N 1
ATOM 593 C CA . MET A 1 78 ? 18.770 17.252 3.164 1.00 73.00 78 MET A CA 1
ATOM 594 C C . MET A 1 78 ? 18.847 18.761 2.964 1.00 73.00 78 MET A C 1
ATOM 596 O O . MET A 1 78 ? 18.799 19.501 3.946 1.00 73.00 78 MET A O 1
ATOM 600 N N . ASP A 1 79 ? 18.971 19.199 1.709 1.00 78.88 79 ASP A N 1
ATOM 601 C CA . ASP A 1 79 ? 18.924 20.619 1.352 1.00 78.88 79 ASP A CA 1
ATOM 602 C C . ASP A 1 79 ? 17.585 21.203 1.834 1.00 78.88 79 ASP A C 1
ATOM 604 O O . ASP A 1 79 ? 16.511 20.655 1.574 1.00 78.88 79 ASP A O 1
ATOM 608 N N . GLU A 1 80 ? 17.640 22.314 2.566 1.00 75.94 80 GLU A N 1
ATOM 609 C CA . GLU A 1 80 ? 16.460 23.003 3.088 1.00 75.94 80 GLU A CA 1
ATOM 610 C C . GLU A 1 80 ? 15.505 23.435 1.974 1.00 75.94 80 GLU A C 1
ATOM 612 O O . GLU A 1 80 ? 14.295 23.494 2.197 1.00 75.94 80 GLU A O 1
ATOM 617 N N . ARG A 1 81 ? 16.012 23.638 0.751 1.00 73.88 81 ARG A N 1
ATOM 618 C CA . ARG A 1 81 ? 15.194 23.914 -0.436 1.00 73.88 81 ARG A CA 1
ATOM 619 C C . ARG A 1 81 ? 14.224 22.783 -0.770 1.00 73.88 81 ARG A C 1
ATOM 621 O O . ARG A 1 81 ? 13.166 23.061 -1.320 1.00 73.88 81 ARG A O 1
ATOM 628 N N . VAL A 1 82 ? 14.527 21.540 -0.388 1.00 72.06 82 VAL A N 1
ATOM 629 C CA . VAL A 1 82 ? 13.632 20.383 -0.578 1.00 72.06 82 VAL A CA 1
ATOM 630 C C . VAL A 1 82 ? 12.390 20.480 0.316 1.00 72.06 82 VAL A C 1
ATOM 632 O O . VAL A 1 82 ? 11.349 19.915 -0.009 1.00 72.06 82 VAL A O 1
ATOM 635 N N . LYS A 1 83 ? 12.462 21.226 1.428 1.00 74.06 83 LYS A N 1
ATOM 636 C CA . LYS A 1 83 ? 11.313 21.457 2.317 1.00 74.06 83 LYS A CA 1
ATOM 637 C C . LYS A 1 83 ? 10.345 22.511 1.784 1.00 74.06 83 LYS A C 1
ATOM 639 O O . LYS A 1 83 ? 9.246 22.619 2.316 1.00 74.06 83 LYS A O 1
ATOM 644 N N . ASN A 1 84 ? 10.746 23.279 0.772 1.00 82.25 84 ASN A N 1
ATOM 645 C CA . ASN A 1 84 ? 9.933 24.335 0.190 1.00 82.25 84 ASN A CA 1
ATOM 646 C C . ASN A 1 84 ? 9.245 23.784 -1.066 1.00 82.25 84 ASN A C 1
ATOM 648 O O . ASN A 1 84 ? 9.873 23.749 -2.127 1.00 82.25 84 ASN A O 1
ATOM 652 N N . PRO A 1 85 ? 7.987 23.311 -0.970 1.00 81.75 85 PRO A N 1
ATOM 653 C CA . PRO A 1 85 ? 7.242 22.870 -2.141 1.00 81.75 85 PRO A CA 1
ATOM 654 C C . PRO A 1 85 ? 7.196 23.996 -3.179 1.00 81.75 85 PRO A C 1
ATOM 656 O O . PRO A 1 85 ? 6.882 25.144 -2.857 1.00 81.75 85 PRO A O 1
ATOM 659 N N . GLY A 1 86 ? 7.520 23.668 -4.430 1.00 82.00 86 GLY A N 1
ATOM 660 C CA . GLY A 1 86 ? 7.409 24.606 -5.541 1.00 82.00 86 GLY A CA 1
ATOM 661 C C . GLY A 1 86 ? 5.947 24.955 -5.851 1.00 82.00 86 GLY A C 1
ATOM 662 O O . GLY A 1 86 ? 5.018 24.338 -5.314 1.00 82.00 86 GLY A O 1
ATOM 663 N N . PRO A 1 87 ? 5.704 25.929 -6.744 1.00 80.81 87 PRO A N 1
ATOM 664 C CA . PRO A 1 87 ? 4.354 26.195 -7.230 1.00 80.81 87 PRO A CA 1
ATOM 665 C C . PRO A 1 87 ? 3.757 24.911 -7.835 1.00 80.81 87 PRO A C 1
ATOM 667 O O . PRO A 1 87 ? 4.363 24.285 -8.700 1.00 80.81 87 PRO A O 1
ATOM 670 N N . GLY A 1 88 ? 2.588 24.490 -7.340 1.00 78.44 88 GLY A N 1
ATOM 671 C CA . GLY A 1 88 ? 1.913 23.253 -7.763 1.00 78.44 88 GLY A CA 1
ATOM 672 C C . GLY A 1 88 ? 2.318 21.971 -7.019 1.00 78.44 88 GLY A C 1
ATOM 673 O O . GLY A 1 88 ? 1.761 20.917 -7.305 1.00 78.44 88 GLY A O 1
ATOM 674 N N . SER A 1 89 ? 3.237 22.028 -6.047 1.00 80.56 89 SER A N 1
ATOM 675 C CA . SER A 1 89 ? 3.624 20.860 -5.228 1.00 80.56 89 SER A CA 1
ATOM 676 C C . SER A 1 89 ? 2.705 20.602 -4.025 1.00 80.56 89 SER A C 1
ATOM 678 O O . SER A 1 89 ? 2.908 19.642 -3.283 1.00 80.56 89 SER A O 1
ATOM 680 N N . TYR A 1 90 ? 1.699 21.450 -3.807 1.00 79.94 90 TYR A N 1
ATOM 681 C CA . TYR A 1 90 ? 0.694 21.229 -2.774 1.00 79.94 90 TYR A CA 1
ATOM 682 C C . TYR A 1 90 ? -0.310 20.183 -3.255 1.00 79.94 90 TYR A C 1
ATOM 684 O O . TYR A 1 90 ? -0.967 20.365 -4.279 1.00 79.94 90 TYR A O 1
ATOM 692 N N . ASN A 1 91 ? -0.445 19.091 -2.505 1.00 80.62 91 ASN A N 1
ATOM 693 C CA . ASN A 1 91 ? -1.527 18.144 -2.737 1.00 80.62 91 ASN A CA 1
ATOM 694 C C . ASN A 1 91 ? -2.862 18.818 -2.413 1.00 80.62 91 ASN A C 1
ATOM 696 O O . ASN A 1 91 ? -2.998 19.479 -1.382 1.00 80.62 91 ASN A O 1
ATOM 700 N N . ASN A 1 92 ? -3.856 18.614 -3.274 1.00 79.69 92 ASN A N 1
ATOM 701 C CA . ASN A 1 92 ? -5.219 19.018 -2.965 1.00 79.69 92 ASN A CA 1
ATOM 702 C C . ASN A 1 92 ? -5.696 18.241 -1.735 1.00 79.69 92 ASN A C 1
ATOM 704 O O . ASN A 1 92 ? -5.567 17.016 -1.674 1.00 79.69 92 ASN A O 1
ATOM 708 N N . VAL A 1 93 ? -6.235 18.960 -0.751 1.00 81.38 93 VAL A N 1
ATOM 709 C CA . VAL A 1 93 ? -6.853 18.345 0.426 1.00 81.38 93 VAL A CA 1
ATOM 710 C C . VAL A 1 93 ? -7.999 17.463 -0.056 1.00 81.38 93 VAL A C 1
ATOM 712 O O . VAL A 1 93 ? -8.794 17.900 -0.893 1.00 81.38 93 VAL A O 1
ATOM 715 N N . ASN A 1 94 ? -8.081 16.230 0.456 1.00 81.19 94 ASN A N 1
ATOM 716 C CA . ASN A 1 94 ? -9.201 15.350 0.141 1.00 81.19 94 ASN A CA 1
ATOM 717 C C . ASN A 1 94 ? -10.506 16.108 0.467 1.00 81.19 94 ASN A C 1
ATOM 719 O O . ASN A 1 94 ? -10.674 16.526 1.615 1.00 81.19 94 ASN A O 1
ATOM 723 N N . PRO A 1 95 ? -11.416 16.318 -0.503 1.00 81.50 95 PRO A N 1
ATOM 724 C CA . PRO A 1 95 ? -12.694 16.972 -0.250 1.00 81.50 95 PRO A CA 1
ATOM 725 C C . PRO A 1 95 ? -13.511 16.283 0.838 1.00 81.50 95 PRO A C 1
ATOM 727 O O . PRO A 1 95 ? -14.321 16.940 1.486 1.00 81.50 95 PRO A O 1
ATOM 730 N N . GLU A 1 96 ? -13.258 15.001 1.099 1.00 80.75 96 GLU A N 1
ATOM 731 C CA . GLU A 1 96 ? -13.891 14.294 2.201 1.00 80.75 96 GLU A CA 1
ATOM 732 C C . GLU A 1 96 ? -13.514 14.820 3.589 1.00 80.75 96 GLU A C 1
ATOM 734 O O . GLU A 1 96 ? -14.246 14.560 4.536 1.00 80.75 96 GLU A O 1
ATOM 739 N N . ALA A 1 97 ? -12.401 15.545 3.721 1.00 83.25 97 ALA A N 1
ATOM 740 C CA . ALA A 1 97 ? -11.924 16.045 5.006 1.00 83.25 97 ALA A CA 1
ATOM 741 C C . ALA A 1 97 ? -12.652 17.311 5.485 1.00 83.25 97 ALA A C 1
ATOM 743 O O . ALA A 1 97 ? -12.604 17.613 6.673 1.00 83.25 97 ALA A O 1
ATOM 744 N N . TYR A 1 98 ? -13.280 18.071 4.580 1.00 83.50 98 TYR A N 1
ATOM 745 C CA . TYR A 1 98 ? -13.929 19.349 4.913 1.00 83.50 98 TYR A CA 1
ATOM 746 C C . TYR A 1 98 ? -15.384 19.454 4.450 1.00 83.50 98 TYR A C 1
ATOM 748 O O . TYR A 1 98 ? -16.063 20.412 4.811 1.00 83.50 98 TYR A O 1
ATOM 756 N N . LYS A 1 99 ? -15.860 18.523 3.619 1.00 89.44 99 LYS A N 1
ATOM 757 C CA . LYS A 1 99 ? -17.260 18.486 3.197 1.00 89.44 99 LYS A CA 1
ATOM 758 C C . LYS A 1 99 ? -18.030 17.519 4.075 1.00 89.44 99 LYS A C 1
ATOM 760 O O . LYS A 1 99 ? -17.576 16.402 4.312 1.00 89.44 99 LYS A O 1
ATOM 765 N N . ASP A 1 100 ? -19.222 17.941 4.475 1.00 88.31 100 ASP A N 1
ATOM 766 C CA . ASP A 1 100 ? -20.187 17.044 5.090 1.00 88.31 100 ASP A CA 1
ATOM 767 C C . ASP A 1 100 ? -20.618 15.983 4.072 1.00 88.31 100 ASP A C 1
ATOM 769 O O . ASP A 1 100 ? -21.001 16.297 2.939 1.00 88.31 100 ASP A O 1
ATOM 773 N N . HIS A 1 101 ? -20.552 14.715 4.478 1.00 83.94 101 HIS A N 1
ATOM 774 C CA . HIS A 1 101 ? -21.029 13.597 3.668 1.00 83.94 101 HIS A CA 1
ATOM 775 C C . HIS A 1 101 ? -22.470 13.268 3.996 1.00 83.94 101 HIS A C 1
ATOM 777 O O . HIS A 1 101 ? -22.905 13.329 5.148 1.00 83.94 101 HIS A O 1
ATOM 783 N N . SER A 1 102 ? -23.204 12.833 2.977 1.00 88.56 102 SER A N 1
ATOM 784 C CA . SER A 1 102 ? -24.482 12.172 3.204 1.00 88.56 102 SER A CA 1
ATOM 785 C C . SER A 1 102 ? -24.275 10.890 4.026 1.00 88.56 102 SER A C 1
ATOM 787 O O . SER A 1 102 ? -23.232 10.241 3.896 1.00 88.56 102 SER A O 1
ATOM 789 N N . PRO A 1 103 ? -25.248 10.490 4.863 1.00 87.88 103 PRO A N 1
ATOM 790 C CA . PRO A 1 103 ? -25.142 9.262 5.641 1.00 87.88 103 PRO A CA 1
ATOM 791 C C . PRO A 1 103 ? -24.821 8.042 4.760 1.00 87.88 103 PRO A C 1
ATOM 793 O O . PRO A 1 103 ? -25.511 7.773 3.777 1.00 87.88 103 PRO A O 1
ATOM 796 N N . CYS A 1 104 ? -23.780 7.287 5.123 1.00 84.62 104 CYS A N 1
ATOM 797 C CA . CYS A 1 104 ? -23.407 6.044 4.449 1.00 84.62 104 CYS A CA 1
ATOM 798 C C . CYS A 1 104 ? -24.025 4.848 5.186 1.00 84.62 104 CYS A C 1
ATOM 800 O O . CYS A 1 104 ? -23.655 4.533 6.322 1.00 84.62 104 CYS A O 1
ATOM 802 N N . TYR A 1 105 ? -24.989 4.188 4.544 1.00 87.12 105 TYR A N 1
ATOM 803 C CA . TYR A 1 105 ? -25.689 3.033 5.103 1.00 87.12 105 TYR A CA 1
ATOM 804 C C . TYR A 1 105 ? -25.081 1.722 4.594 1.00 87.12 105 TYR A C 1
ATOM 806 O O . TYR A 1 105 ? -24.749 1.586 3.420 1.00 87.12 105 TYR A O 1
ATOM 814 N N . SER A 1 106 ? -24.977 0.727 5.477 1.00 84.00 106 SER A N 1
ATOM 815 C CA . SER A 1 106 ? -24.548 -0.631 5.135 1.00 84.00 106 SER A CA 1
ATOM 816 C C . SER A 1 106 ? -25.628 -1.632 5.536 1.00 84.00 106 SER A C 1
ATOM 818 O O . SER A 1 106 ? -26.075 -1.608 6.679 1.00 84.00 106 SER A O 1
ATOM 820 N N . MET A 1 107 ? -26.000 -2.542 4.632 1.00 87.00 107 MET A N 1
ATOM 821 C CA . MET A 1 107 ? -26.954 -3.628 4.921 1.00 87.00 107 MET A CA 1
ATOM 822 C C . MET A 1 107 ? -26.324 -4.792 5.700 1.00 87.00 107 MET A C 1
ATOM 824 O O . MET A 1 107 ? -27.029 -5.615 6.275 1.00 87.00 107 MET A O 1
ATOM 828 N N . ALA A 1 108 ? -24.992 -4.877 5.711 1.00 86.19 108 ALA A N 1
ATOM 829 C CA . ALA A 1 108 ? -24.270 -5.903 6.446 1.00 86.19 108 ALA A CA 1
ATOM 830 C C . ALA A 1 108 ? -24.178 -5.554 7.938 1.00 86.19 108 ALA A C 1
ATOM 832 O O . ALA A 1 108 ? -23.934 -4.402 8.310 1.00 86.19 108 ALA A O 1
ATOM 833 N N . ALA A 1 109 ? -24.312 -6.572 8.789 1.00 80.19 109 ALA A N 1
ATOM 834 C CA . ALA A 1 109 ? -24.015 -6.447 10.207 1.00 80.19 109 ALA A CA 1
ATOM 835 C C . ALA A 1 109 ? -22.534 -6.076 10.390 1.00 80.19 109 ALA A C 1
ATOM 837 O O . ALA A 1 109 ? -21.641 -6.782 9.923 1.00 80.19 109 ALA A O 1
ATOM 838 N N . ARG A 1 110 ? -22.264 -4.966 11.084 1.00 74.94 110 ARG A N 1
ATOM 839 C CA . ARG A 1 110 ? -20.904 -4.588 11.483 1.00 74.94 110 ARG A CA 1
ATOM 840 C C . ARG A 1 110 ? -20.558 -5.294 12.787 1.00 74.94 110 ARG A C 1
ATOM 842 O O . ARG A 1 110 ? -20.766 -4.745 13.866 1.00 74.94 110 ARG A O 1
ATOM 849 N N . THR A 1 111 ? -20.054 -6.519 12.698 1.00 77.81 111 THR A N 1
ATOM 850 C CA . THR A 1 111 ? -19.489 -7.207 13.861 1.00 77.81 111 THR A CA 1
ATOM 851 C C . THR A 1 111 ? -18.086 -6.670 14.111 1.00 77.81 111 THR A C 1
ATOM 853 O O . THR A 1 111 ? -17.178 -6.912 13.316 1.00 77.81 111 THR A O 1
ATOM 856 N N . GLN A 1 112 ? -17.903 -5.936 15.208 1.00 73.00 112 GLN A N 1
ATOM 857 C CA . GLN A 1 112 ? -16.561 -5.659 15.712 1.00 73.00 112 GLN A CA 1
ATOM 858 C C . GLN A 1 112 ? -15.972 -6.998 16.149 1.00 73.00 112 GLN A C 1
ATOM 860 O O . GLN A 1 112 ? -16.497 -7.631 17.066 1.00 73.00 112 GLN A O 1
ATOM 865 N N . LEU A 1 113 ? -14.933 -7.465 15.456 1.00 77.56 113 LEU A N 1
ATOM 866 C CA . LEU A 1 113 ? -14.213 -8.649 15.902 1.00 77.56 113 LEU A CA 1
ATOM 867 C C . LEU A 1 113 ? -13.628 -8.352 17.289 1.00 77.56 113 LEU A C 1
ATOM 869 O O . LEU A 1 113 ? -13.148 -7.233 17.503 1.00 77.56 113 LEU A O 1
ATOM 873 N N . PRO A 1 114 ? -13.670 -9.310 18.230 1.00 72.69 114 PRO A N 1
ATOM 874 C CA . PRO A 1 114 ? -13.011 -9.147 19.513 1.00 72.69 114 PRO A CA 1
ATOM 875 C C . PRO A 1 114 ? -11.539 -8.802 19.275 1.00 72.69 114 PRO A C 1
ATOM 877 O O . PRO A 1 114 ? -10.775 -9.609 18.754 1.00 72.69 114 PRO A O 1
ATOM 880 N N . SER A 1 115 ? -11.169 -7.561 19.581 1.00 73.94 115 SER A N 1
ATOM 881 C CA . SER A 1 115 ? -9.775 -7.121 19.594 1.00 73.94 115 SER A CA 1
ATOM 882 C C . SER A 1 115 ? -9.119 -7.588 20.892 1.00 73.94 115 SER A C 1
ATOM 884 O O . SER A 1 115 ? -9.814 -7.922 21.848 1.00 73.94 115 SER A O 1
ATOM 886 N N . ASP A 1 116 ? -7.795 -7.549 20.969 1.00 67.88 116 ASP A N 1
ATOM 887 C CA . ASP A 1 116 ? -7.012 -7.981 22.138 1.00 67.88 116 ASP A CA 1
ATOM 888 C C . ASP A 1 116 ? -7.369 -7.206 23.432 1.00 67.88 116 ASP A C 1
ATOM 890 O O . ASP A 1 116 ? -7.130 -7.655 24.546 1.00 67.88 116 ASP A O 1
ATOM 894 N N . ALA A 1 117 ? -8.017 -6.041 23.297 1.00 67.75 117 ALA A N 1
ATOM 895 C CA . ALA A 1 117 ? -8.563 -5.256 24.408 1.00 67.75 117 ALA A CA 1
ATOM 896 C C . ALA A 1 117 ? -9.929 -5.752 24.929 1.00 67.75 117 ALA A C 1
ATOM 898 O O . ALA A 1 117 ? -10.478 -5.180 25.878 1.00 67.75 117 ALA A O 1
ATOM 899 N N . THR A 1 118 ? -10.526 -6.773 24.310 1.00 73.00 118 THR A N 1
ATOM 900 C CA . THR A 1 118 ? -11.744 -7.379 24.847 1.00 73.00 118 THR A CA 1
ATOM 901 C C . THR A 1 118 ? -11.412 -8.088 26.151 1.00 73.00 118 THR A C 1
ATOM 903 O O . THR A 1 118 ? -10.474 -8.875 26.237 1.00 73.00 118 THR A O 1
ATOM 906 N N . LYS A 1 119 ? -12.180 -7.787 27.204 1.00 70.06 119 LYS A N 1
ATOM 907 C CA . LYS A 1 119 ? -12.083 -8.490 28.486 1.00 70.06 119 LYS A CA 1
ATOM 908 C C . LYS A 1 119 ? -12.596 -9.910 28.283 1.00 70.06 119 LYS A C 1
ATOM 910 O O . LYS A 1 119 ? -13.765 -10.180 28.538 1.00 70.06 119 LYS A O 1
ATOM 915 N N . ILE A 1 120 ? -11.735 -10.782 27.778 1.00 78.31 120 ILE A N 1
ATOM 916 C CA . ILE A 1 120 ? -11.973 -12.215 27.668 1.00 78.31 120 ILE A CA 1
ATOM 917 C C . ILE A 1 120 ? -11.491 -12.796 28.999 1.00 78.31 120 ILE A C 1
ATOM 919 O O . ILE A 1 120 ? -10.280 -12.913 29.206 1.00 78.31 120 ILE A O 1
ATOM 923 N N . PRO A 1 121 ? -12.390 -13.068 29.962 1.00 80.50 121 PRO A N 1
ATOM 924 C CA . PRO A 1 121 ? -11.964 -13.635 31.228 1.00 80.50 121 PRO A CA 1
ATOM 925 C C . PRO A 1 121 ? -11.352 -15.014 30.961 1.00 80.50 121 PRO A C 1
ATOM 927 O O . PRO A 1 121 ? -11.861 -15.802 30.159 1.00 80.50 121 PRO A O 1
ATOM 930 N N . GLY A 1 122 ? -10.215 -15.273 31.604 1.00 79.62 122 GLY A N 1
ATOM 931 C CA . GLY A 1 122 ? -9.483 -16.522 31.443 1.00 79.62 122 GLY A CA 1
ATOM 932 C C . GLY A 1 122 ? -10.276 -17.744 31.928 1.00 79.62 122 GLY A C 1
ATOM 933 O O . GLY A 1 122 ? -11.300 -17.609 32.611 1.00 79.62 122 GLY A O 1
ATOM 934 N N . PRO A 1 123 ? -9.800 -18.959 31.612 1.00 78.75 123 PRO A N 1
ATOM 935 C CA . PRO A 1 123 ? -10.393 -20.183 32.139 1.00 78.75 123 PRO A CA 1
ATOM 936 C C . PRO A 1 123 ? -10.428 -20.134 33.677 1.00 78.75 123 PRO A C 1
ATOM 938 O O . PRO A 1 123 ? -9.436 -19.790 34.314 1.00 78.75 123 PRO A O 1
ATOM 941 N N . GLY A 1 124 ? -11.587 -20.429 34.275 1.00 76.50 124 GLY A N 1
ATOM 942 C CA . GLY A 1 124 ? -11.788 -20.395 35.733 1.00 76.50 124 GLY A CA 1
ATOM 943 C C . GLY A 1 124 ? -12.138 -19.028 36.342 1.00 76.50 124 GLY A C 1
ATOM 944 O O . GLY A 1 124 ? -12.388 -18.955 37.540 1.00 76.50 124 GLY A O 1
ATOM 945 N N . VAL A 1 125 ? -12.203 -17.952 35.546 1.00 81.50 125 VAL A N 1
ATOM 946 C CA . VAL A 1 125 ? -12.654 -16.616 36.005 1.00 81.50 125 VAL A CA 1
ATOM 947 C C . VAL A 1 125 ? -14.182 -16.461 35.917 1.00 81.50 125 VAL A C 1
ATOM 949 O O . VAL A 1 125 ? -14.765 -15.547 36.498 1.00 81.50 125 VAL A O 1
ATOM 952 N N . TYR A 1 126 ? -14.856 -17.367 35.209 1.00 77.19 126 TYR A N 1
ATOM 953 C CA . TYR A 1 126 ? -16.313 -17.397 35.139 1.00 77.19 126 TYR A CA 1
ATOM 954 C C . TYR A 1 126 ? -16.900 -17.961 36.441 1.00 77.19 126 TYR A C 1
ATOM 956 O O . TYR A 1 126 ? -16.649 -19.112 36.787 1.00 77.19 126 TYR A O 1
ATOM 964 N N . PHE A 1 127 ? -17.724 -17.167 37.132 1.00 79.88 127 PHE A N 1
ATOM 965 C CA . PHE A 1 127 ? -18.476 -17.583 38.323 1.00 79.88 127 PHE A CA 1
ATOM 966 C C . PHE A 1 127 ? -19.985 -17.459 38.058 1.00 79.88 127 PHE A C 1
ATOM 968 O O . PHE A 1 127 ? -20.601 -16.495 38.521 1.00 79.88 127 PHE A O 1
ATOM 975 N N . PRO A 1 128 ? -20.596 -18.389 37.299 1.00 73.75 128 PRO A N 1
ATOM 976 C CA . PRO A 1 128 ? -22.020 -18.311 36.956 1.00 73.75 128 PRO A CA 1
ATOM 977 C C . PRO A 1 128 ? -22.920 -18.333 38.199 1.00 73.75 128 PRO A C 1
ATOM 979 O O . PRO A 1 128 ? -23.959 -17.688 38.219 1.00 73.75 128 PRO A O 1
ATOM 982 N N . GLU A 1 129 ? -22.475 -18.987 39.272 1.00 78.06 129 GLU A N 1
ATOM 983 C CA . GLU A 1 129 ? -23.176 -19.075 40.561 1.00 78.06 129 GLU A CA 1
ATOM 984 C C . GLU A 1 129 ? -23.313 -17.727 41.287 1.00 78.06 129 GLU A C 1
ATOM 986 O O . GLU A 1 129 ? -24.136 -17.587 42.186 1.00 78.06 129 GLU A O 1
ATOM 991 N N . LYS A 1 130 ? -22.511 -16.722 40.911 1.00 74.00 130 LYS A N 1
ATOM 992 C CA . LYS A 1 130 ? -22.562 -15.370 41.492 1.00 74.00 130 LYS A CA 1
ATOM 993 C C . LYS A 1 130 ? -23.446 -14.412 40.690 1.00 74.00 130 LYS A C 1
ATOM 995 O O . LYS A 1 130 ? -23.528 -13.235 41.038 1.00 74.00 130 LYS A O 1
ATOM 1000 N N . VAL A 1 131 ? -24.078 -14.884 39.615 1.00 74.06 131 VAL A N 1
ATOM 1001 C CA . VAL A 1 131 ? -24.970 -14.083 38.774 1.00 74.06 131 VAL A CA 1
ATOM 1002 C C . VAL A 1 131 ? -26.413 -14.353 39.192 1.00 74.06 131 VAL A C 1
ATOM 1004 O O . VAL A 1 131 ? -26.945 -15.434 38.962 1.00 74.06 131 VAL A O 1
ATOM 1007 N N . THR A 1 132 ? -27.072 -13.363 39.791 1.00 75.06 132 THR A N 1
ATOM 1008 C CA . THR A 1 132 ? -28.520 -13.403 40.037 1.00 75.06 132 THR A CA 1
ATOM 1009 C C . THR A 1 132 ? -29.250 -13.027 38.749 1.00 75.06 132 THR A C 1
ATOM 1011 O O . THR A 1 132 ? -29.271 -11.860 38.361 1.00 75.06 132 THR A O 1
ATOM 1014 N N . ILE A 1 133 ? -29.794 -14.034 38.063 1.00 73.19 133 ILE A N 1
ATOM 1015 C CA . ILE A 1 133 ? -30.458 -13.899 36.753 1.00 73.19 133 ILE A CA 1
ATOM 1016 C C . ILE A 1 133 ? -31.897 -13.370 36.908 1.00 73.19 133 ILE A C 1
ATOM 1018 O O . ILE A 1 133 ? -32.425 -12.731 36.001 1.00 73.19 133 ILE A O 1
ATOM 1022 N N . ASP A 1 134 ? -32.498 -13.551 38.087 1.00 73.44 134 ASP A N 1
ATOM 1023 C CA . ASP A 1 134 ? -33.831 -13.046 38.422 1.00 73.44 134 ASP A CA 1
ATOM 1024 C C . ASP A 1 134 ? -33.782 -11.570 38.835 1.00 73.44 134 ASP A C 1
ATOM 1026 O O . ASP A 1 134 ? -33.997 -11.205 39.991 1.00 73.44 134 ASP A O 1
ATOM 1030 N N . TYR A 1 135 ? -33.490 -10.696 37.873 1.00 71.69 135 TYR A N 1
ATOM 1031 C CA . TYR A 1 135 ? -33.838 -9.287 38.012 1.00 71.69 135 TYR A CA 1
ATOM 1032 C C . TYR A 1 135 ? -35.280 -9.095 37.529 1.00 71.69 135 TYR A C 1
ATOM 1034 O O . TYR A 1 135 ? -35.551 -9.320 36.345 1.00 71.69 135 TYR A O 1
ATOM 1042 N N . PRO A 1 136 ? -36.221 -8.663 38.390 1.00 77.56 136 PRO A N 1
ATOM 1043 C CA . PRO A 1 136 ? -37.529 -8.248 37.908 1.00 77.56 136 PRO A CA 1
ATOM 1044 C C . PRO A 1 136 ? -37.344 -7.077 36.928 1.00 77.56 136 PRO A C 1
ATOM 1046 O O . PRO A 1 136 ? -36.468 -6.229 37.139 1.00 77.56 136 PRO A O 1
ATOM 1049 N N . PRO A 1 137 ? -38.129 -7.013 35.843 1.00 78.00 137 PRO A N 1
ATOM 1050 C CA . PRO A 1 137 ? -37.943 -5.997 34.822 1.00 78.00 137 PRO A CA 1
ATOM 1051 C C . PRO A 1 137 ? -38.157 -4.596 35.411 1.00 78.00 137 PRO A C 1
ATOM 1053 O O . PRO A 1 137 ? -39.241 -4.244 35.875 1.00 78.00 137 PRO A O 1
ATOM 1056 N N . ALA A 1 138 ? -37.103 -3.779 35.388 1.00 75.88 138 ALA A N 1
ATOM 1057 C CA . ALA A 1 138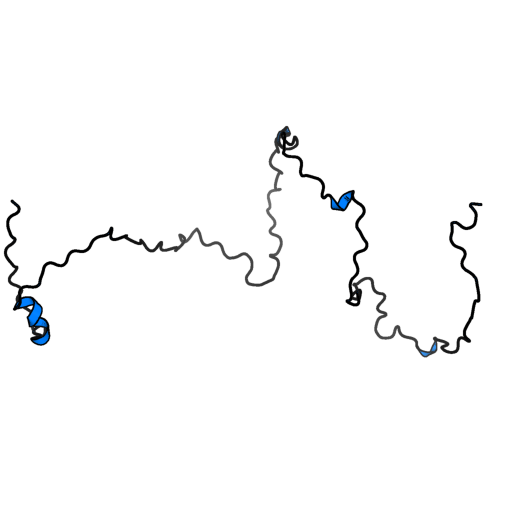 ? -37.170 -2.375 35.766 1.00 75.88 138 ALA A CA 1
ATOM 1058 C C . ALA A 1 138 ? -37.680 -1.559 34.571 1.00 75.88 138 ALA A C 1
ATOM 1060 O O . ALA A 1 138 ? -36.911 -1.124 33.712 1.00 75.88 138 ALA A O 1
ATOM 1061 N N . HIS A 1 139 ? -38.996 -1.383 34.486 1.00 78.69 139 HIS A N 1
ATOM 1062 C CA . HIS A 1 139 ? -39.615 -0.546 33.463 1.00 78.69 139 HIS A CA 1
ATOM 1063 C C . HIS A 1 139 ? -39.541 0.930 33.870 1.00 78.69 139 HIS A C 1
ATOM 1065 O O . HIS A 1 139 ? -40.038 1.310 34.928 1.00 78.69 139 HIS A O 1
ATOM 1071 N N . SER A 1 140 ? -38.961 1.776 33.019 1.00 76.00 140 SER A N 1
ATOM 1072 C CA . SER A 1 140 ? -39.091 3.230 33.124 1.00 76.00 140 SER A CA 1
ATOM 1073 C C . SER A 1 140 ? -39.924 3.752 31.955 1.00 76.00 140 SER A C 1
ATOM 1075 O O . SER A 1 140 ? -39.630 3.494 30.790 1.00 76.00 140 SER A O 1
ATOM 1077 N N . PHE A 1 141 ? -40.987 4.489 32.268 1.00 72.19 141 PHE A N 1
ATOM 1078 C CA . PHE A 1 141 ? -41.778 5.228 31.287 1.00 72.19 141 PHE A CA 1
ATOM 1079 C C . PHE A 1 141 ? -41.405 6.703 31.415 1.00 72.19 141 PHE A C 1
ATOM 1081 O O . PHE A 1 141 ? -41.996 7.442 32.196 1.00 72.19 141 PHE A O 1
ATOM 1088 N N . GLY A 1 142 ? -40.357 7.112 30.702 1.00 76.69 142 GLY A N 1
ATOM 1089 C CA . GLY A 1 142 ? -39.919 8.503 30.635 1.00 76.69 142 GLY A CA 1
ATOM 1090 C C . GLY A 1 142 ? -39.991 9.011 29.202 1.00 76.69 142 GLY A C 1
ATOM 1091 O O . GLY A 1 142 ? -39.399 8.411 28.303 1.00 76.69 142 GLY A O 1
ATOM 1092 N N . ILE A 1 143 ? -40.692 10.122 28.985 1.00 73.12 143 ILE A N 1
ATOM 1093 C CA . ILE A 1 143 ? -40.619 10.866 27.725 1.00 73.12 143 ILE A CA 1
ATOM 1094 C C . ILE A 1 143 ? -39.238 11.528 27.685 1.00 73.12 143 ILE A C 1
ATOM 1096 O O . ILE A 1 143 ? -38.917 12.373 28.520 1.00 73.12 143 ILE A O 1
ATOM 1100 N N . LYS A 1 144 ? -38.391 11.110 26.740 1.00 69.62 144 LYS A N 1
ATOM 1101 C CA . LYS A 1 144 ? -37.101 11.762 26.491 1.00 69.62 144 LYS A CA 1
ATOM 1102 C C . LYS A 1 144 ? -37.374 12.981 25.619 1.00 69.62 144 LYS A C 1
ATOM 1104 O O . LYS A 1 144 ? -37.721 12.830 24.450 1.00 69.62 144 LYS A O 1
ATOM 1109 N N . HIS A 1 145 ? -37.259 14.170 26.195 1.00 73.44 145 HIS A N 1
ATOM 1110 C CA . HIS A 1 145 ? -37.382 15.407 25.437 1.00 73.44 145 HIS A CA 1
ATOM 1111 C C . HIS A 1 145 ? -36.169 15.568 24.515 1.00 73.44 145 HIS A C 1
ATOM 1113 O O . HIS A 1 145 ? -35.046 15.192 24.858 1.00 73.44 145 HIS A O 1
ATOM 1119 N N . SER A 1 146 ? -36.415 16.101 23.320 1.00 71.44 146 SER A N 1
ATOM 1120 C CA . SER A 1 146 ? -35.358 16.595 22.439 1.00 71.44 146 SER A CA 1
ATOM 1121 C C . SER A 1 146 ? -34.592 17.715 23.159 1.00 71.44 146 SER A C 1
ATOM 1123 O O . SER A 1 146 ? -35.243 18.548 23.787 1.00 71.44 146 SER A O 1
ATOM 1125 N N . PRO A 1 147 ? -33.253 17.815 23.036 1.00 67.81 147 PRO A N 1
ATOM 1126 C CA . PRO A 1 147 ? -32.474 18.919 23.610 1.00 67.81 147 PRO A CA 1
ATOM 1127 C C . PRO A 1 147 ? -32.861 20.309 23.064 1.00 67.81 147 PRO A C 1
ATOM 1129 O O . PRO A 1 147 ? -32.350 21.312 23.545 1.00 67.81 147 PRO A O 1
ATOM 1132 N N . TYR A 1 148 ? -33.767 20.379 22.084 1.00 65.81 148 TYR A N 1
ATOM 1133 C CA . TYR A 1 148 ? -34.317 21.617 21.528 1.00 65.81 148 TYR A CA 1
ATOM 1134 C C . TYR A 1 148 ? -35.670 22.040 22.127 1.00 65.81 148 TYR A C 1
ATOM 1136 O O . TYR A 1 148 ? -36.270 22.990 21.632 1.00 65.81 148 TYR A O 1
ATOM 1144 N N . SER A 1 149 ? -36.183 21.370 23.165 1.00 63.53 149 SER A N 1
ATOM 1145 C CA . SER A 1 149 ? -37.507 21.696 23.726 1.00 63.53 149 SER A CA 1
ATOM 1146 C C . SER A 1 149 ? -37.574 22.999 24.537 1.00 63.53 149 SER A C 1
ATOM 1148 O O . SER A 1 149 ? -38.669 23.400 24.906 1.00 63.53 149 SER A O 1
ATOM 1150 N N . GLU A 1 150 ? -36.444 23.656 24.813 1.00 57.78 150 GLU A N 1
ATOM 1151 C CA . GLU A 1 150 ? -36.353 24.895 25.617 1.00 57.78 150 GLU A CA 1
ATOM 1152 C C . GLU A 1 150 ? -36.306 26.177 24.756 1.00 57.78 150 GLU A C 1
ATOM 1154 O O . GLU A 1 150 ? -36.093 27.274 25.266 1.00 57.78 150 GLU A O 1
ATOM 1159 N N . HIS A 1 151 ? -36.474 26.063 23.435 1.00 56.09 151 HIS A N 1
ATOM 1160 C CA . HIS A 1 151 ? -36.454 27.208 22.523 1.00 56.09 151 HIS A CA 1
ATOM 1161 C C . HIS A 1 151 ? -37.842 27.499 21.956 1.00 56.09 151 HIS A C 1
ATOM 1163 O O . HIS A 1 151 ? -38.045 27.312 20.761 1.00 56.09 151 HIS A O 1
ATOM 1169 N N . TYR A 1 152 ? -38.772 27.944 22.804 1.00 50.16 152 TYR A N 1
ATOM 1170 C CA . TYR A 1 152 ? -39.927 28.772 22.429 1.00 50.16 152 TYR A CA 1
ATOM 1171 C C . TYR A 1 152 ? -40.447 29.551 23.635 1.00 50.16 152 TYR A C 1
ATOM 1173 O O . TYR A 1 152 ? -40.538 28.945 24.724 1.00 50.16 152 TYR A O 1
#

pLDDT: mean 72.87, std 8.09, range [45.69, 89.44]

InterPro domains:
  IPR010736 Sperm-tail PG-rich repeat [PF07004] (12-40)
  IPR010736 Sperm-tail PG-rich repeat [PF07004] (47-76)
  IPR010736 Sperm-tail PG-rich repeat [PF07004] (84-113)
  IPR010736 Sperm-tail PG-rich repeat [PF07004] (121-147)
  IPR051291 Ciliary Microtubule Associated [PTHR21580] (2-133)